Protein AF-A0AAV1WTW9-F1 (afdb_monomer)

Sequence (122 aa):
MFQVPKRASYIRVILLELSRIASHLLWMGPFMADIGAQTPFFYIFRERELIYDLFEAATGMRMMHNFFCIGGVAADLPHGWIDKCLDFCDYFLTRVVEYQQLITRNPIFLERVEGVGIVCVV

Secondary structure (DSSP, 8-state):
-PPPPHHHHHHHHHHHHHHHHHHHHHHHHHHHHHHT-HHHHHHHHHHHHHHHHHHHHHHS-SS----EETTEESSPPPTTHHHHHHHHHHHHHHHHHHHHHHHTT-HHHHHHHTT-------

pLDDT: mean 87.82, std 6.96, range [47.09, 94.94]

Mean predicted aligned error: 5.61 Å

Organism: Lupinus luteus (NCBI:txid3873)

Radius of gyration: 17.98 Å; Cα contacts (8 Å, |Δi|>4): 79; chains: 1; bounding box: 45×31×50 Å

Foldseek 3Di:
DQDADPLLVVVVVLLVVLVVLLVVLVVPQVVCVVLPNNVSNVVSVVLNVLSQVLLCQAQVGRPPRVQDDVRGGPDDHDPCSVVSSVVSVVVVVVVVVVVCVVAVPDPSNCVVPPPPDDDDDD

Nearest PDB structures (foldseek):
  7vb7-assembly1_Q  TM=9.853E-01  e=7.184E-07  Sus scrofa
  8bq6-assembly1_D  TM=9.893E-01  e=8.048E-07  Arabidopsis thaliana
  8q4a-assembly1_D  TM=9.814E-01  e=1.197E-06  Bos taurus
  6yj4-assembly1_D  TM=9.801E-01  e=2.234E-06  Yarrowia lipolytica
  7o6y-assembly1_C  TM=9.827E-01  e=4.944E-06  Yarrowia lipolytica

InterPro domains:
  IPR001135 NADH-quinone oxidoreductase, subunit D [PF00346] (34-119)
  IPR022885 NAD(P)H-quinone oxidoreductase subunit D/H [PTHR11993] (3-119)
  IPR029014 [NiFe]-hydrogenase, large subunit [G3DSA:1.10.645.10] (1-120)
  IPR029014 [NiFe]-hydrogenase, large subunit [SSF56762] (3-119)

Solvent-accessible surface area (backbone atoms only — not comparable to full-atom values): 7171 Å² total; per-residue (Å²): 129,88,78,56,50,70,69,43,54,52,53,49,52,54,55,50,51,54,49,49,52,48,48,51,40,60,53,51,20,58,53,36,37,76,77,66,43,58,69,61,28,60,51,40,52,53,58,41,48,56,53,29,53,55,36,27,68,55,52,77,29,68,80,81,45,81,43,76,42,96,73,42,52,72,68,75,76,53,90,68,48,67,60,55,52,50,55,46,51,62,55,48,56,58,49,53,53,53,50,47,62,64,49,77,74,32,65,74,52,47,71,71,51,64,94,58,84,83,76,80,87,126

Structure (mmCIF, N/CA/C/O backbone):
data_AF-A0AAV1WTW9-F1
#
_entry.id   AF-A0AAV1WTW9-F1
#
loop_
_atom_site.group_PDB
_atom_site.id
_atom_site.type_symbol
_atom_site.label_atom_id
_atom_site.label_alt_id
_atom_site.label_comp_id
_atom_site.label_asym_id
_atom_site.label_entity_id
_atom_site.label_seq_id
_atom_site.pdbx_PDB_ins_code
_atom_site.Cartn_x
_atom_site.Cartn_y
_atom_site.Cartn_z
_atom_site.occupancy
_atom_site.B_iso_or_equiv
_atom_site.auth_seq_id
_atom_site.auth_comp_id
_atom_site.auth_asym_id
_atom_site.auth_atom_id
_atom_site.pdbx_PDB_model_num
ATOM 1 N N . MET A 1 1 ? -2.063 13.595 -31.302 1.00 52.56 1 MET A N 1
ATOM 2 C CA . MET A 1 1 ? -2.085 13.245 -29.865 1.00 52.56 1 MET A CA 1
ATOM 3 C C . MET A 1 1 ? -1.187 12.032 -29.697 1.00 52.56 1 MET A C 1
ATOM 5 O O . MET A 1 1 ? -1.452 11.033 -30.350 1.00 52.56 1 MET A O 1
ATOM 9 N N . PHE A 1 2 ? -0.067 12.147 -28.980 1.00 70.12 2 PHE A N 1
ATOM 10 C CA . PHE A 1 2 ? 0.897 11.047 -28.858 1.00 70.12 2 PHE A CA 1
ATOM 11 C C . PHE A 1 2 ? 0.211 9.813 -28.257 1.00 70.12 2 PHE A C 1
ATOM 13 O O . PHE A 1 2 ? -0.371 9.895 -27.175 1.00 70.12 2 PHE A O 1
ATOM 20 N N . GLN A 1 3 ? 0.236 8.690 -28.975 1.00 80.75 3 GLN A N 1
ATOM 21 C CA . GLN A 1 3 ? -0.350 7.441 -28.506 1.00 80.75 3 GLN A CA 1
ATOM 22 C C . GLN A 1 3 ? 0.643 6.765 -27.562 1.00 80.75 3 GLN A C 1
ATOM 24 O O . GLN A 1 3 ? 1.752 6.415 -27.959 1.00 80.75 3 GLN A O 1
ATOM 29 N N . VAL A 1 4 ? 0.255 6.613 -26.296 1.00 84.12 4 VAL A N 1
ATOM 30 C CA . VAL A 1 4 ? 1.093 5.958 -25.286 1.00 84.12 4 VAL A CA 1
ATOM 31 C C . VAL A 1 4 ? 1.260 4.475 -25.654 1.00 84.12 4 VAL A C 1
ATOM 33 O O . VAL A 1 4 ? 0.267 3.829 -26.007 1.00 84.12 4 VAL A O 1
ATOM 36 N N . PRO A 1 5 ? 2.473 3.898 -25.557 1.00 89.44 5 PRO A N 1
ATOM 37 C CA . PRO A 1 5 ? 2.677 2.469 -25.772 1.00 89.44 5 PRO A CA 1
ATOM 38 C C . PRO A 1 5 ? 1.773 1.622 -24.866 1.00 89.44 5 PRO A C 1
ATOM 40 O O . PRO A 1 5 ? 1.627 1.913 -23.677 1.00 89.44 5 PRO A O 1
ATOM 43 N N . LYS A 1 6 ? 1.205 0.527 -25.395 1.00 89.56 6 LYS A N 1
ATOM 44 C CA . LYS A 1 6 ? 0.283 -0.345 -24.636 1.00 89.56 6 LYS A CA 1
ATOM 45 C C . LYS A 1 6 ? 0.889 -0.835 -23.316 1.00 89.56 6 LYS A C 1
ATOM 47 O O . LYS A 1 6 ? 0.227 -0.776 -22.286 1.00 89.56 6 LYS A O 1
ATOM 52 N N . ARG A 1 7 ? 2.166 -1.243 -23.328 1.00 89.44 7 ARG A N 1
ATOM 53 C CA . ARG A 1 7 ? 2.900 -1.687 -22.128 1.00 89.44 7 ARG A CA 1
ATOM 54 C C . ARG A 1 7 ? 2.945 -0.603 -21.049 1.00 89.44 7 ARG A C 1
ATOM 56 O O . ARG A 1 7 ? 2.605 -0.876 -19.905 1.00 89.44 7 ARG A O 1
ATOM 63 N N . ALA A 1 8 ? 3.276 0.632 -21.426 1.00 89.88 8 ALA A N 1
ATOM 64 C CA . ALA A 1 8 ? 3.296 1.758 -20.497 1.00 89.88 8 ALA A CA 1
ATOM 65 C C . ALA A 1 8 ? 1.903 2.026 -19.902 1.00 89.88 8 ALA A C 1
ATOM 67 O O . ALA A 1 8 ? 1.793 2.300 -18.713 1.00 89.88 8 ALA A O 1
ATOM 68 N N . SER A 1 9 ? 0.828 1.887 -20.686 1.00 90.38 9 SER A N 1
ATOM 69 C CA . SER A 1 9 ? -0.540 2.012 -20.164 1.00 90.38 9 SER A CA 1
ATOM 70 C C . SER A 1 9 ? -0.856 0.971 -19.085 1.00 90.38 9 SER A C 1
ATOM 72 O O . SER A 1 9 ? -1.428 1.330 -18.059 1.00 90.38 9 SER A O 1
ATOM 74 N N . TYR A 1 10 ? -0.473 -0.294 -19.279 1.00 92.38 10 TYR A N 1
ATOM 75 C CA . TYR A 1 10 ? -0.698 -1.342 -18.276 1.00 92.38 10 TYR A CA 1
ATOM 76 C C . TYR A 1 10 ? 0.081 -1.086 -16.988 1.00 92.38 10 TYR A C 1
ATOM 78 O O . TYR A 1 10 ? -0.499 -1.151 -15.909 1.00 92.38 10 TYR A O 1
ATOM 86 N N . ILE A 1 11 ? 1.360 -0.714 -17.095 1.00 92.00 11 ILE A N 1
ATOM 87 C CA . ILE A 1 11 ? 2.190 -0.378 -15.929 1.00 92.00 11 ILE A CA 1
ATOM 88 C C . ILE A 1 11 ? 1.554 0.768 -15.134 1.00 92.00 11 ILE A C 1
ATOM 90 O O . ILE A 1 11 ? 1.484 0.712 -13.908 1.00 92.00 11 ILE A O 1
ATOM 94 N N . ARG A 1 12 ? 1.025 1.787 -15.826 1.00 91.69 12 ARG A N 1
ATOM 95 C CA . ARG A 1 12 ? 0.325 2.901 -15.175 1.00 91.69 12 ARG A CA 1
ATOM 96 C C . ARG A 1 12 ? -0.902 2.440 -14.404 1.00 91.69 12 ARG A C 1
ATOM 98 O O . ARG A 1 12 ? -1.066 2.856 -13.266 1.00 91.69 12 ARG A O 1
ATOM 105 N N . VAL A 1 13 ? -1.738 1.594 -15.003 1.00 93.31 13 VAL A N 1
ATOM 106 C CA . VAL A 1 13 ? -2.931 1.063 -14.329 1.00 93.31 13 VAL A CA 1
ATOM 107 C C . VAL A 1 13 ? -2.534 0.271 -13.086 1.00 93.31 13 VAL A C 1
ATOM 109 O O . VAL A 1 13 ? -3.080 0.525 -12.021 1.00 93.31 13 VAL A O 1
ATOM 112 N N . ILE A 1 14 ? -1.538 -0.612 -13.186 1.00 93.31 14 ILE A N 1
ATOM 113 C C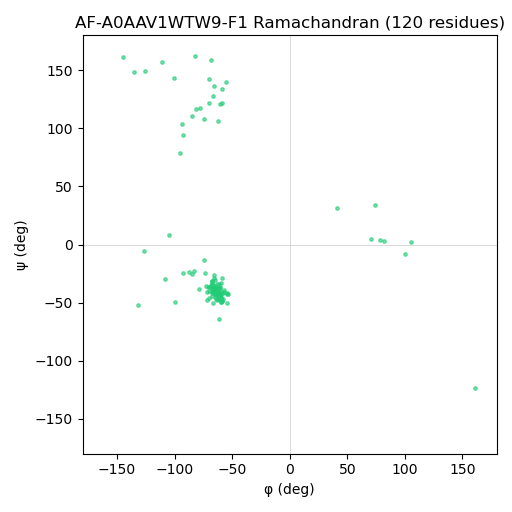A . ILE A 1 14 ? -1.082 -1.422 -12.048 1.00 93.31 14 ILE A CA 1
ATOM 114 C C . ILE A 1 14 ? -0.593 -0.529 -10.898 1.00 93.31 14 ILE A C 1
ATOM 116 O O . ILE A 1 14 ? -1.042 -0.682 -9.765 1.00 93.31 14 ILE A O 1
ATOM 120 N N . LEU A 1 15 ? 0.278 0.445 -11.180 1.00 92.25 15 LEU A N 1
ATOM 121 C CA . LEU A 1 15 ? 0.795 1.356 -10.151 1.00 92.25 15 LEU A CA 1
ATOM 122 C C . LEU A 1 15 ? -0.300 2.251 -9.550 1.00 92.25 15 LEU A C 1
ATOM 124 O O . LEU A 1 15 ? -0.268 2.535 -8.353 1.00 92.25 15 LEU A O 1
ATOM 128 N N . LEU A 1 16 ? -1.276 2.684 -10.354 1.00 93.38 16 LEU A N 1
ATOM 129 C CA . LEU A 1 16 ? -2.423 3.458 -9.872 1.00 93.38 16 LEU A CA 1
ATOM 130 C C . LEU A 1 16 ? -3.323 2.632 -8.951 1.00 93.38 16 LEU A C 1
ATOM 132 O O . LEU A 1 16 ? -3.768 3.148 -7.930 1.00 93.38 16 LEU A O 1
ATOM 136 N N . GLU A 1 17 ? -3.562 1.362 -9.267 1.00 94.88 17 GLU A N 1
ATOM 137 C CA . GLU A 1 17 ? -4.363 0.482 -8.413 1.00 94.88 17 GLU A CA 1
ATOM 138 C C . GLU A 1 17 ? -3.623 0.106 -7.119 1.00 94.88 17 GLU A C 1
ATOM 140 O O . GLU A 1 17 ? -4.225 0.128 -6.047 1.00 94.88 17 GLU A O 1
ATOM 145 N N . LEU A 1 18 ? -2.301 -0.096 -7.158 1.00 93.50 18 LEU A N 1
ATOM 146 C CA . LEU A 1 18 ? -1.493 -0.221 -5.935 1.00 93.50 18 LEU A CA 1
ATOM 147 C C . LEU A 1 18 ? -1.565 1.051 -5.073 1.00 93.50 18 LEU A C 1
ATOM 149 O O . LEU A 1 18 ? -1.724 0.977 -3.853 1.00 93.50 18 LEU A O 1
ATOM 153 N N . SER A 1 19 ? -1.512 2.230 -5.701 1.00 92.69 19 SER A N 1
ATOM 154 C CA . SER A 1 19 ? -1.673 3.512 -5.006 1.00 92.69 19 SER A CA 1
ATOM 155 C C . SER A 1 19 ? -3.077 3.665 -4.410 1.00 92.69 19 SER A C 1
ATOM 157 O O . SER A 1 19 ? -3.220 4.120 -3.272 1.00 92.69 19 SER A O 1
ATOM 159 N N . ARG A 1 20 ? -4.116 3.205 -5.121 1.00 94.56 20 ARG A N 1
ATOM 160 C CA . ARG A 1 20 ? -5.494 3.153 -4.618 1.00 94.56 20 ARG A CA 1
ATOM 161 C C . ARG A 1 20 ? -5.581 2.294 -3.361 1.00 94.56 20 ARG A C 1
ATOM 163 O O . ARG A 1 20 ? -6.142 2.764 -2.371 1.00 94.56 20 ARG A O 1
ATOM 170 N N . ILE A 1 21 ? -5.013 1.087 -3.371 1.00 93.81 21 ILE A N 1
ATOM 171 C CA . ILE A 1 21 ? -4.995 0.191 -2.205 1.00 93.81 21 ILE A CA 1
ATOM 172 C C . ILE A 1 21 ? -4.286 0.872 -1.028 1.00 93.81 21 ILE A C 1
ATOM 174 O O . ILE A 1 21 ? -4.863 0.979 0.054 1.00 93.81 21 ILE A O 1
ATOM 178 N N . ALA A 1 22 ? -3.090 1.427 -1.246 1.00 92.50 22 ALA A N 1
ATOM 179 C CA . ALA A 1 22 ? -2.340 2.137 -0.208 1.00 92.50 22 ALA A CA 1
ATOM 180 C C . ALA A 1 22 ? -3.104 3.343 0.373 1.00 92.50 22 ALA A C 1
ATOM 182 O O . ALA A 1 22 ? -2.972 3.644 1.563 1.00 92.50 22 ALA A O 1
ATOM 183 N N . SER A 1 23 ? -3.909 4.026 -0.447 1.00 93.00 23 SER A N 1
ATOM 184 C CA . SER A 1 23 ? -4.762 5.131 -0.006 1.00 93.00 23 SER A CA 1
ATOM 185 C C . SER A 1 23 ? -5.953 4.658 0.830 1.00 93.00 23 SER A C 1
ATOM 187 O O . SER A 1 23 ? -6.268 5.301 1.827 1.00 93.00 23 SER A O 1
ATOM 189 N N . HIS A 1 24 ? -6.611 3.556 0.460 1.00 92.50 24 HIS A N 1
ATOM 190 C CA . HIS A 1 24 ? -7.733 3.012 1.241 1.00 92.50 24 HIS A CA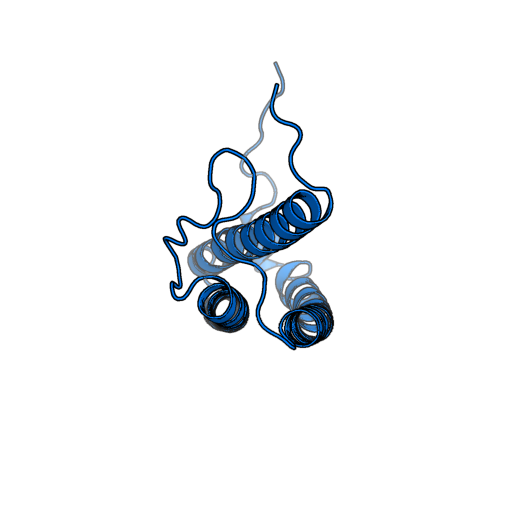 1
ATOM 191 C C . HIS A 1 24 ? -7.256 2.437 2.577 1.00 92.50 24 HIS A C 1
ATOM 193 O O . HIS A 1 24 ? -7.914 2.623 3.597 1.00 92.50 24 HIS A O 1
ATOM 199 N N . LEU A 1 25 ? -6.076 1.813 2.589 1.00 91.50 25 LEU A N 1
ATOM 200 C CA . LEU A 1 25 ? -5.401 1.389 3.812 1.00 91.50 25 LEU A CA 1
ATOM 201 C C . LEU A 1 25 ? -5.131 2.582 4.736 1.00 91.50 25 LEU A C 1
ATOM 203 O O . LEU A 1 25 ? -5.496 2.547 5.908 1.00 91.50 25 LEU A O 1
ATOM 207 N N . LEU A 1 26 ? -4.576 3.675 4.202 1.00 91.25 26 LEU A N 1
ATOM 208 C CA . LEU A 1 26 ? -4.336 4.887 4.987 1.00 91.25 26 LEU A CA 1
ATOM 209 C C . LEU A 1 26 ? -5.625 5.571 5.454 1.00 91.25 26 LEU A C 1
ATOM 211 O O . LEU A 1 26 ? -5.592 6.256 6.463 1.00 91.25 26 LEU A O 1
ATOM 215 N N . TRP A 1 27 ? -6.747 5.412 4.756 1.00 90.62 27 TRP A N 1
ATOM 216 C CA . TRP A 1 27 ? -8.038 5.880 5.258 1.00 90.62 27 TRP A CA 1
ATOM 217 C C . TRP A 1 27 ? -8.526 5.009 6.423 1.00 90.62 27 TRP A C 1
ATOM 219 O O . TRP A 1 27 ? -8.893 5.526 7.475 1.00 90.62 27 TRP A O 1
ATOM 229 N N . MET A 1 28 ? -8.468 3.684 6.265 1.00 89.06 28 MET A N 1
ATOM 230 C CA . MET A 1 28 ? -8.976 2.733 7.254 1.00 89.06 28 MET A CA 1
ATOM 231 C C . MET A 1 28 ? -8.169 2.746 8.559 1.00 89.06 28 MET A C 1
ATOM 233 O O . MET A 1 28 ? -8.755 2.671 9.633 1.00 89.06 28 MET A O 1
ATOM 237 N N . GLY A 1 29 ? -6.839 2.849 8.498 1.00 88.56 29 GLY A N 1
ATOM 238 C CA . GLY A 1 29 ? -5.978 2.736 9.682 1.00 88.56 29 GLY A CA 1
ATOM 239 C C . GLY A 1 29 ? -6.238 3.798 10.753 1.00 88.56 29 GLY A C 1
ATOM 240 O O . GLY A 1 29 ? -6.645 3.442 11.859 1.00 88.56 29 GLY A O 1
ATOM 241 N N . PRO A 1 30 ? -6.008 5.088 10.464 1.00 88.12 30 PRO A N 1
ATOM 242 C CA . PRO A 1 30 ? -6.300 6.191 11.372 1.00 88.12 30 PRO A CA 1
ATOM 243 C C . PRO A 1 30 ? -7.769 6.222 11.791 1.00 88.12 30 PRO A C 1
ATOM 245 O O . PRO A 1 30 ? -8.044 6.411 12.965 1.00 88.12 30 PRO A O 1
ATOM 248 N N . PHE A 1 31 ? -8.705 5.929 10.881 1.00 88.69 31 PHE A N 1
ATOM 249 C CA . PHE A 1 31 ? -10.127 5.872 11.224 1.00 88.69 31 PHE A CA 1
ATOM 250 C C . PHE A 1 31 ? -10.427 4.827 12.311 1.00 88.69 31 PHE A C 1
ATOM 252 O O . PHE A 1 31 ? -11.154 5.106 13.262 1.00 88.69 31 PHE A O 1
ATOM 259 N N . MET A 1 32 ? -9.820 3.638 12.228 1.00 86.50 32 MET A N 1
ATOM 260 C CA . MET A 1 32 ? -9.921 2.632 13.292 1.00 86.50 32 MET A CA 1
ATOM 261 C C . MET A 1 32 ? -9.244 3.094 14.587 1.00 86.50 32 MET A C 1
ATOM 263 O O . MET A 1 32 ? -9.782 2.863 15.671 1.00 86.50 32 MET A O 1
ATOM 267 N N . ALA A 1 33 ? -8.094 3.765 14.485 1.00 88.50 33 ALA A N 1
ATOM 268 C CA . ALA A 1 33 ? -7.380 4.297 15.642 1.00 88.50 33 ALA A CA 1
ATOM 269 C C . ALA A 1 33 ? -8.200 5.369 16.381 1.00 88.50 33 ALA A C 1
ATOM 271 O O . ALA A 1 33 ? -8.260 5.334 17.611 1.00 88.50 33 ALA A O 1
ATOM 272 N N . ASP A 1 34 ? -8.894 6.241 15.648 1.00 86.00 34 ASP A N 1
ATOM 273 C CA . ASP A 1 34 ? -9.765 7.290 16.190 1.00 86.00 34 ASP A CA 1
ATOM 274 C C . ASP A 1 34 ? -11.010 6.710 16.885 1.00 86.00 34 ASP A C 1
ATOM 276 O O . ASP A 1 34 ? -11.484 7.258 17.879 1.00 86.00 34 ASP A O 1
ATOM 280 N N . ILE A 1 35 ? -11.512 5.558 16.420 1.00 86.00 35 ILE A N 1
ATOM 281 C CA . ILE A 1 35 ? -12.598 4.802 17.077 1.00 86.00 35 ILE A CA 1
ATOM 282 C C . ILE A 1 35 ? -12.100 4.069 18.344 1.00 86.00 35 ILE A C 1
ATOM 284 O O . ILE A 1 35 ? -12.902 3.632 19.172 1.00 86.00 35 ILE A O 1
ATOM 288 N N . GLY A 1 36 ? -10.781 3.973 18.539 1.00 83.00 36 GLY A N 1
ATOM 289 C CA . GLY A 1 36 ? -10.139 3.352 19.702 1.00 83.00 36 GLY A CA 1
ATOM 290 C C . GLY A 1 36 ? -9.517 1.979 19.429 1.00 83.00 36 GLY A C 1
ATOM 291 O O . GLY A 1 36 ? -8.963 1.364 20.341 1.00 83.00 36 GLY A O 1
ATOM 292 N N . ALA A 1 37 ? -9.556 1.491 18.187 1.00 82.56 37 ALA A N 1
ATOM 293 C CA . ALA A 1 37 ? -8.898 0.256 17.776 1.00 82.56 37 ALA A CA 1
ATOM 294 C C . ALA A 1 37 ? -7.489 0.556 17.236 1.00 82.56 37 ALA A C 1
ATOM 296 O O . ALA A 1 37 ? -7.298 0.841 16.057 1.00 82.56 37 ALA A O 1
ATOM 297 N N . GLN A 1 38 ? -6.478 0.468 18.104 1.00 83.94 38 GLN A N 1
ATOM 298 C CA . GLN A 1 38 ? -5.084 0.749 17.728 1.00 83.94 38 GLN A CA 1
ATOM 299 C C . GLN A 1 38 ? -4.358 -0.436 17.075 1.00 83.94 38 GLN A C 1
ATOM 301 O O . GLN A 1 38 ? -3.385 -0.243 16.354 1.00 83.94 38 GLN A O 1
ATOM 306 N N . THR A 1 39 ? -4.799 -1.675 17.297 1.00 85.38 39 THR A N 1
ATOM 307 C CA . THR A 1 39 ? -4.131 -2.858 16.728 1.00 85.38 39 THR A CA 1
ATOM 308 C C . THR A 1 39 ? -4.236 -2.962 15.199 1.00 85.38 39 THR A C 1
ATOM 310 O O . THR A 1 39 ? -3.203 -3.235 14.581 1.00 85.38 39 THR A O 1
ATOM 313 N N . PRO A 1 40 ? -5.385 -2.680 14.541 1.00 84.50 40 PRO A N 1
ATOM 314 C CA . PRO A 1 40 ? -5.484 -2.740 13.082 1.00 84.50 40 PRO A CA 1
ATOM 315 C C . PRO A 1 40 ? -4.621 -1.678 12.401 1.00 84.50 40 PRO A C 1
ATOM 317 O O . PRO A 1 40 ? -4.122 -1.914 11.307 1.00 84.50 40 PRO A O 1
ATOM 320 N N . PHE A 1 41 ? -4.391 -0.537 13.062 1.00 86.56 41 PHE A N 1
ATOM 321 C CA . PHE A 1 41 ? -3.513 0.520 12.563 1.00 86.56 41 PHE A CA 1
ATOM 322 C C . PHE A 1 41 ? -2.116 -0.028 12.242 1.00 86.56 41 PHE A C 1
ATOM 324 O O . PHE A 1 41 ? -1.626 0.144 11.130 1.00 86.56 41 PHE A O 1
ATOM 331 N N . PHE A 1 42 ? -1.493 -0.764 13.166 1.00 88.81 42 PHE A N 1
ATOM 332 C CA . PHE A 1 42 ? -0.155 -1.320 12.938 1.00 88.81 42 PHE A CA 1
ATOM 333 C C . PHE A 1 42 ? -0.116 -2.397 11.855 1.00 88.81 42 PHE A C 1
ATOM 335 O O . PHE A 1 42 ? 0.890 -2.512 11.154 1.00 88.81 42 PHE A O 1
ATOM 342 N N . TYR A 1 43 ? -1.183 -3.185 11.710 1.00 89.38 43 TYR A N 1
ATOM 343 C CA . TYR A 1 43 ? -1.256 -4.179 10.641 1.00 89.38 43 TYR A CA 1
ATOM 344 C C . TYR A 1 43 ? -1.314 -3.477 9.284 1.00 89.38 43 TYR A C 1
ATOM 346 O O . TYR A 1 43 ? -0.426 -3.685 8.470 1.00 89.38 43 TYR A O 1
ATOM 354 N N . ILE A 1 44 ? -2.209 -2.503 9.125 1.00 90.75 44 ILE A N 1
ATOM 355 C CA . ILE A 1 44 ? -2.379 -1.718 7.895 1.00 90.75 44 ILE A CA 1
ATOM 356 C C . ILE A 1 44 ? -1.070 -1.058 7.437 1.00 90.75 44 ILE A C 1
ATOM 358 O O . ILE A 1 44 ? -0.753 -1.057 6.245 1.00 90.75 44 ILE A O 1
ATOM 362 N N . PHE A 1 45 ? -0.277 -0.511 8.366 1.00 90.25 45 PHE A N 1
ATOM 363 C CA . PHE A 1 45 ? 1.034 0.056 8.031 1.00 90.25 45 PHE A CA 1
ATOM 364 C C . PHE A 1 45 ? 2.045 -1.003 7.576 1.00 90.25 45 PHE A C 1
ATOM 366 O O . PHE A 1 45 ? 2.867 -0.705 6.712 1.00 90.25 45 PHE A O 1
ATOM 373 N N . ARG A 1 46 ? 1.961 -2.240 8.080 1.00 91.62 46 ARG A N 1
ATOM 374 C CA . ARG A 1 46 ? 2.780 -3.363 7.603 1.00 91.62 46 ARG A CA 1
ATOM 375 C C . ARG A 1 46 ? 2.468 -3.704 6.148 1.00 91.62 46 ARG A C 1
ATOM 377 O O . ARG A 1 46 ? 3.405 -3.854 5.372 1.00 91.62 46 ARG A O 1
ATOM 384 N N . GLU A 1 47 ? 1.198 -3.817 5.748 1.00 91.62 47 GLU A N 1
ATOM 385 C CA . GLU A 1 47 ? 0.895 -4.085 4.328 1.00 91.62 47 GLU A CA 1
ATOM 386 C C . GLU A 1 47 ? 1.246 -2.902 3.436 1.00 91.62 47 GLU A C 1
ATOM 388 O O . GLU A 1 47 ? 1.703 -3.086 2.309 1.00 91.62 47 GLU A O 1
ATOM 393 N N . ARG A 1 48 ? 1.077 -1.681 3.944 1.00 92.88 48 ARG A N 1
ATOM 394 C CA . ARG A 1 48 ? 1.459 -0.472 3.218 1.00 92.88 48 ARG A CA 1
ATOM 395 C C . ARG A 1 48 ? 2.964 -0.406 2.958 1.00 92.88 48 ARG A C 1
ATOM 397 O O . ARG A 1 48 ? 3.363 0.058 1.894 1.00 92.88 48 ARG A O 1
ATOM 404 N N . GLU A 1 49 ? 3.773 -0.919 3.880 1.00 93.44 49 GLU A N 1
ATOM 405 C CA . GLU A 1 49 ? 5.221 -1.023 3.708 1.00 93.44 49 GLU A CA 1
ATOM 406 C C . GLU A 1 49 ? 5.602 -1.968 2.560 1.00 93.44 49 GLU A C 1
ATOM 408 O O . GLU A 1 49 ? 6.459 -1.631 1.749 1.00 93.44 49 GLU A O 1
ATOM 413 N N . LEU A 1 50 ? 4.888 -3.088 2.395 1.00 93.50 50 LEU A N 1
ATOM 414 C CA . LEU A 1 50 ? 5.101 -4.002 1.263 1.00 93.50 50 LEU A CA 1
ATOM 415 C C . LEU A 1 50 ? 4.808 -3.326 -0.087 1.00 93.50 50 LEU A C 1
ATOM 417 O O . LEU A 1 50 ? 5.522 -3.541 -1.066 1.00 93.50 50 LEU A O 1
ATOM 421 N N . ILE A 1 51 ? 3.779 -2.473 -0.143 1.00 93.56 51 ILE A N 1
ATOM 422 C CA . ILE A 1 51 ? 3.479 -1.679 -1.345 1.00 93.56 51 ILE A CA 1
ATOM 423 C C . ILE A 1 51 ? 4.601 -0.666 -1.612 1.00 93.56 51 ILE A C 1
ATOM 425 O O . ILE A 1 51 ? 4.984 -0.441 -2.760 1.00 93.56 51 ILE A O 1
ATOM 429 N N . TYR A 1 52 ? 5.153 -0.060 -0.564 1.00 93.62 52 TYR A N 1
ATOM 430 C CA . TYR A 1 52 ? 6.271 0.869 -0.691 1.00 93.62 52 TYR A CA 1
ATOM 431 C C . TYR A 1 52 ? 7.556 0.207 -1.166 1.00 93.62 52 TYR A C 1
ATOM 433 O O . TYR A 1 52 ? 8.258 0.804 -1.981 1.00 93.62 52 TYR A O 1
ATOM 441 N N . ASP A 1 53 ? 7.816 -1.033 -0.764 1.00 93.44 53 ASP A N 1
ATOM 442 C CA . ASP A 1 53 ? 8.938 -1.810 -1.289 1.00 93.44 53 ASP A CA 1
ATOM 443 C C . ASP A 1 53 ? 8.761 -2.110 -2.788 1.00 93.44 53 ASP A C 1
ATOM 445 O O . ASP A 1 53 ? 9.724 -2.042 -3.557 1.00 93.44 53 ASP A O 1
ATOM 449 N N . LEU A 1 54 ? 7.525 -2.363 -3.245 1.00 93.00 54 LEU A N 1
ATOM 450 C CA . LEU A 1 54 ? 7.221 -2.502 -4.676 1.00 93.00 54 LEU A CA 1
ATOM 451 C C . LEU A 1 54 ? 7.449 -1.192 -5.438 1.00 93.00 54 LEU A C 1
ATOM 453 O O . LEU A 1 54 ? 7.988 -1.219 -6.549 1.00 93.00 54 LEU A O 1
ATOM 457 N N . PHE A 1 55 ? 7.066 -0.048 -4.868 1.00 93.06 55 PHE A N 1
ATOM 458 C CA . PHE A 1 55 ? 7.320 1.239 -5.508 1.00 93.06 55 PHE A CA 1
ATOM 459 C C . PHE A 1 55 ? 8.801 1.614 -5.518 1.00 93.06 55 PHE A C 1
ATOM 461 O O . PHE A 1 55 ? 9.290 2.097 -6.537 1.00 93.06 55 PHE A O 1
ATOM 468 N N . GLU A 1 56 ? 9.533 1.347 -4.439 1.00 92.12 56 GLU A N 1
ATOM 469 C CA . GLU A 1 56 ? 10.977 1.566 -4.393 1.00 92.12 56 GLU A CA 1
ATOM 470 C C . GLU A 1 56 ? 11.694 0.700 -5.427 1.00 92.12 56 GLU A C 1
ATOM 472 O O . GLU A 1 56 ? 12.533 1.205 -6.170 1.00 92.12 56 GLU A O 1
ATOM 477 N N . ALA A 1 57 ? 11.304 -0.569 -5.563 1.00 91.44 57 ALA A N 1
ATOM 478 C CA . ALA A 1 57 ? 11.851 -1.438 -6.596 1.00 91.44 57 ALA A CA 1
ATOM 479 C C . ALA 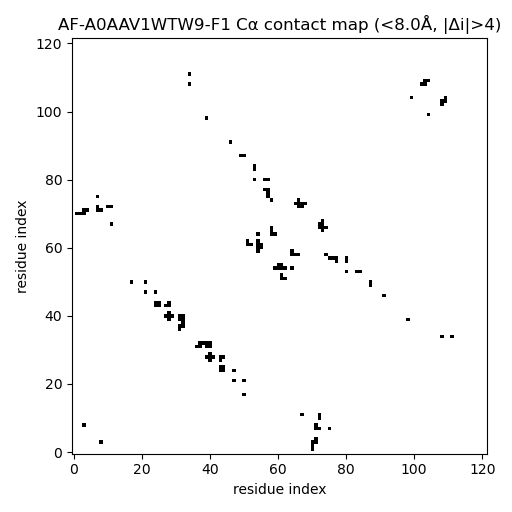A 1 57 ? 11.573 -0.908 -8.015 1.00 91.44 57 ALA A C 1
ATOM 481 O O . ALA A 1 57 ? 12.430 -1.025 -8.885 1.00 91.44 57 ALA A O 1
ATOM 482 N N . ALA A 1 58 ? 10.398 -0.320 -8.261 1.00 89.38 58 ALA A N 1
ATOM 483 C CA . ALA A 1 58 ? 10.033 0.197 -9.581 1.00 89.38 58 ALA A CA 1
ATOM 484 C C . ALA A 1 58 ? 10.661 1.564 -9.906 1.00 89.38 58 ALA A C 1
ATOM 486 O O . ALA A 1 58 ? 11.007 1.817 -11.059 1.00 89.38 58 ALA A O 1
ATOM 487 N N . THR A 1 59 ? 10.760 2.468 -8.928 1.00 87.50 59 THR A N 1
ATOM 488 C CA . THR A 1 59 ? 11.047 3.894 -9.179 1.00 87.50 59 THR A CA 1
ATOM 489 C C . THR A 1 59 ? 12.237 4.434 -8.386 1.00 87.50 59 THR A C 1
ATOM 491 O O . THR A 1 59 ? 12.585 5.601 -8.550 1.00 87.50 59 THR A O 1
ATOM 494 N N . GLY A 1 60 ? 12.824 3.642 -7.485 1.00 86.94 60 GLY A N 1
ATOM 495 C CA . GLY A 1 60 ? 13.895 4.057 -6.571 1.00 86.94 60 GLY A CA 1
ATOM 496 C C . GLY A 1 60 ? 13.454 5.017 -5.459 1.00 86.94 60 GLY A C 1
ATOM 497 O O . GLY A 1 60 ? 14.287 5.519 -4.714 1.00 86.94 60 GLY A O 1
ATOM 498 N N . MET A 1 61 ? 12.156 5.313 -5.350 1.00 88.38 61 MET A N 1
ATOM 499 C CA . MET A 1 61 ? 11.595 6.241 -4.365 1.00 88.38 61 MET A CA 1
ATOM 500 C C . MET A 1 61 ? 10.342 5.627 -3.740 1.00 88.38 61 MET A C 1
ATOM 502 O O . MET A 1 61 ? 9.622 4.900 -4.416 1.00 88.38 61 MET A O 1
ATOM 506 N N . ARG A 1 62 ? 10.057 5.943 -2.469 1.00 86.75 62 ARG A N 1
ATOM 507 C CA . ARG A 1 62 ? 8.943 5.335 -1.704 1.00 86.75 62 ARG A CA 1
ATOM 508 C C . ARG A 1 62 ? 7.619 6.102 -1.750 1.00 86.75 62 ARG A C 1
ATOM 510 O O . ARG A 1 62 ? 6.571 5.499 -1.571 1.00 86.75 62 ARG A O 1
ATOM 517 N N . MET A 1 63 ? 7.644 7.416 -1.992 1.00 79.31 63 MET A N 1
ATOM 518 C CA . MET A 1 63 ? 6.426 8.249 -2.017 1.00 79.31 63 MET A CA 1
ATOM 519 C C . MET A 1 63 ? 6.332 9.165 -3.239 1.00 79.31 63 MET A C 1
ATOM 521 O O . MET A 1 63 ? 5.320 9.185 -3.933 1.00 79.31 63 MET A O 1
ATOM 525 N N . MET A 1 64 ? 7.373 9.952 -3.516 1.00 85.25 64 MET A N 1
ATOM 526 C CA . MET A 1 64 ? 7.374 10.881 -4.649 1.00 85.25 64 MET A CA 1
ATOM 527 C C . MET A 1 64 ? 8.047 10.247 -5.857 1.00 85.25 64 MET A C 1
ATOM 529 O O . MET A 1 64 ? 9.203 10.507 -6.147 1.00 85.25 64 MET A O 1
ATOM 533 N N . HIS A 1 65 ? 7.315 9.385 -6.553 1.00 80.38 65 HIS A N 1
ATOM 534 C CA . HIS A 1 65 ? 7.893 8.512 -7.574 1.00 80.38 65 HIS A CA 1
ATOM 535 C C . HIS A 1 65 ? 8.274 9.210 -8.884 1.00 80.38 65 HIS A C 1
ATOM 537 O O . HIS A 1 65 ? 9.100 8.678 -9.616 1.00 80.38 65 HIS A O 1
ATOM 543 N N . ASN A 1 66 ? 7.649 10.349 -9.222 1.00 83.94 66 ASN A N 1
ATOM 544 C CA . ASN A 1 66 ? 7.802 11.049 -10.514 1.00 83.94 66 ASN A CA 1
ATOM 545 C C . ASN A 1 66 ? 7.840 10.106 -11.739 1.00 83.94 66 ASN A C 1
ATOM 547 O O . ASN A 1 66 ? 8.497 10.377 -12.739 1.00 83.94 66 ASN A O 1
ATOM 551 N N . PHE A 1 67 ? 7.125 8.980 -11.652 1.00 84.94 67 PHE A N 1
ATOM 552 C CA . PHE A 1 67 ? 7.248 7.869 -12.593 1.00 84.94 67 PHE A CA 1
ATOM 553 C C . PHE A 1 67 ? 6.381 8.054 -13.841 1.00 84.94 67 PHE A C 1
ATOM 555 O O . PHE A 1 67 ? 6.667 7.513 -14.911 1.00 84.94 67 PHE A O 1
ATOM 562 N N . PHE A 1 68 ? 5.306 8.833 -13.712 1.00 86.56 68 PHE A N 1
ATOM 563 C CA . PHE A 1 68 ? 4.437 9.195 -14.821 1.00 86.56 68 PHE A CA 1
ATOM 564 C C . PHE A 1 68 ? 5.007 10.411 -15.543 1.00 86.56 68 PHE A C 1
ATOM 566 O O . PHE A 1 68 ? 4.972 11.526 -15.028 1.00 86.56 68 PHE A O 1
ATOM 573 N N . CYS A 1 69 ? 5.491 10.190 -16.761 1.00 85.94 69 CYS A N 1
ATOM 574 C CA . CYS A 1 69 ? 5.986 11.246 -17.636 1.00 85.94 69 CYS A CA 1
ATOM 575 C C . CYS A 1 69 ? 5.055 11.428 -18.839 1.00 85.94 69 CYS A C 1
ATOM 577 O O . CYS A 1 69 ? 4.316 10.520 -19.237 1.00 85.94 69 CYS A O 1
ATOM 579 N N . ILE A 1 70 ? 5.095 12.613 -19.449 1.00 82.06 70 ILE A N 1
ATOM 580 C CA . ILE A 1 70 ? 4.346 12.888 -20.680 1.00 82.06 70 ILE A CA 1
ATOM 581 C C . ILE A 1 70 ? 4.842 11.921 -21.765 1.00 82.06 70 ILE A C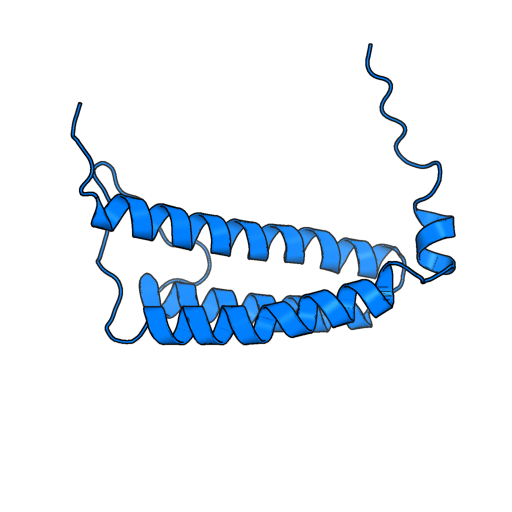 1
ATOM 583 O O . ILE A 1 70 ? 6.025 11.891 -22.080 1.00 82.06 70 ILE A O 1
ATOM 587 N N . GLY A 1 71 ? 3.933 11.113 -22.316 1.00 80.94 71 GLY A N 1
ATOM 588 C CA . GLY A 1 71 ? 4.250 10.100 -23.329 1.00 80.94 71 GLY A CA 1
ATOM 589 C C . GLY A 1 71 ? 4.385 8.661 -22.811 1.00 80.94 71 GLY A C 1
ATOM 590 O O . GLY A 1 71 ? 4.411 7.745 -23.630 1.00 80.94 71 GLY A O 1
ATOM 591 N N . GLY A 1 72 ? 4.383 8.418 -21.492 1.00 85.56 72 GLY A N 1
ATOM 592 C CA . GLY A 1 72 ? 4.443 7.053 -20.958 1.00 85.56 72 GLY A CA 1
ATOM 593 C C . GLY A 1 72 ? 4.885 6.954 -19.500 1.00 85.56 72 GLY A C 1
ATOM 594 O O . GLY A 1 72 ? 4.245 7.508 -18.608 1.00 85.56 72 GLY A O 1
ATOM 595 N N . VAL A 1 73 ? 5.944 6.181 -19.272 1.00 87.50 73 VAL A N 1
ATOM 596 C CA . VAL A 1 73 ? 6.565 5.925 -17.964 1.00 87.50 73 VAL A CA 1
ATOM 597 C C . VAL A 1 73 ? 8.052 6.270 -18.039 1.00 87.50 73 VAL A C 1
ATOM 599 O O . VAL A 1 73 ? 8.638 6.166 -19.116 1.00 87.50 73 VAL A O 1
ATOM 602 N N . ALA A 1 74 ? 8.644 6.702 -16.924 1.00 86.19 74 ALA A N 1
ATOM 603 C CA . ALA A 1 74 ? 10.049 7.114 -16.865 1.00 86.19 74 ALA A CA 1
ATOM 604 C C . ALA A 1 74 ? 11.026 5.953 -17.134 1.00 86.19 74 ALA A C 1
ATOM 606 O O . ALA A 1 74 ? 12.037 6.136 -17.807 1.00 86.19 74 ALA A O 1
ATOM 607 N N . ALA A 1 75 ? 10.704 4.761 -16.627 1.00 86.25 75 ALA A N 1
ATOM 608 C CA . ALA A 1 75 ? 11.478 3.535 -16.799 1.00 86.25 75 ALA A CA 1
ATOM 609 C C . ALA A 1 75 ? 10.540 2.320 -16.913 1.00 86.25 75 ALA A C 1
ATOM 611 O O . ALA A 1 75 ? 9.366 2.401 -16.548 1.00 86.25 75 ALA A O 1
ATOM 612 N N . ASP A 1 76 ? 11.044 1.203 -17.442 1.00 88.31 76 ASP A N 1
ATOM 613 C CA . ASP A 1 76 ? 10.330 -0.081 -17.395 1.00 88.31 76 ASP A CA 1
ATOM 614 C C . ASP A 1 76 ? 10.545 -0.770 -16.036 1.00 88.31 76 ASP A C 1
ATOM 616 O O . ASP A 1 76 ? 11.463 -0.427 -15.289 1.00 88.31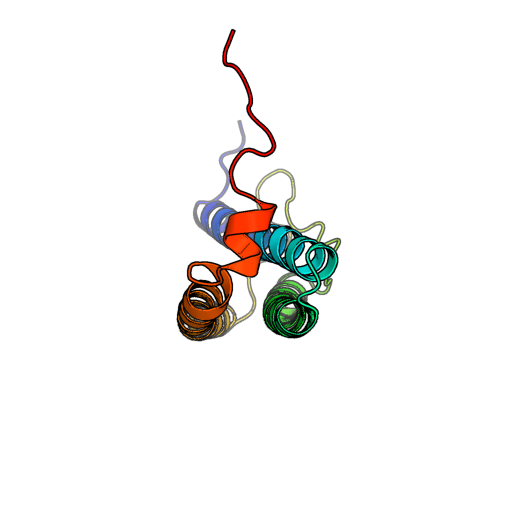 76 ASP A O 1
ATOM 620 N N . LEU A 1 77 ? 9.692 -1.740 -15.712 1.00 90.50 77 LEU A N 1
ATOM 621 C CA . LEU A 1 77 ? 9.768 -2.488 -14.455 1.00 90.50 77 LEU A CA 1
ATOM 622 C C . LEU A 1 77 ? 11.001 -3.412 -14.433 1.00 90.50 77 LEU A C 1
ATOM 624 O O . LEU A 1 77 ? 11.313 -4.029 -15.458 1.00 90.50 77 LEU A O 1
ATOM 628 N N . PRO A 1 78 ? 11.681 -3.573 -13.281 1.00 91.94 78 PRO A N 1
ATOM 629 C CA . PRO A 1 78 ? 12.811 -4.488 -13.180 1.00 91.94 78 PRO A CA 1
ATOM 630 C C . PRO A 1 78 ? 12.363 -5.9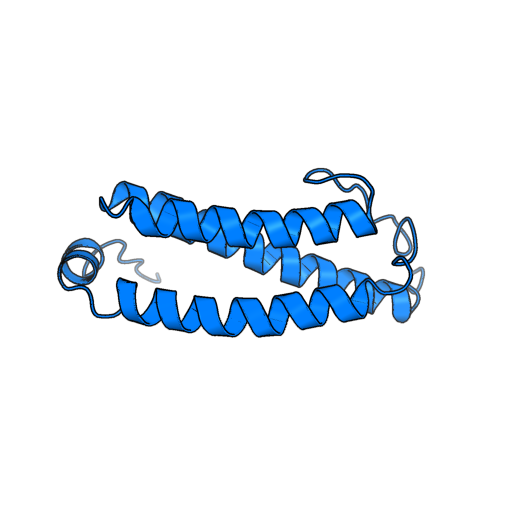51 -13.296 1.00 91.94 78 PRO A C 1
ATOM 632 O O . PRO A 1 78 ? 11.207 -6.309 -13.050 1.00 91.94 78 PRO A O 1
ATOM 635 N N . HIS A 1 79 ? 13.304 -6.824 -13.658 1.00 90.94 79 HIS A N 1
ATOM 636 C CA . HIS A 1 79 ? 13.043 -8.256 -13.784 1.00 90.94 79 HIS A CA 1
ATOM 637 C C . HIS A 1 79 ? 12.549 -8.853 -12.452 1.00 90.94 79 HIS A C 1
ATOM 639 O O . HIS A 1 79 ? 13.127 -8.592 -11.398 1.00 90.94 79 HIS A O 1
ATOM 645 N N . GLY A 1 80 ? 11.488 -9.666 -12.496 1.00 90.94 80 GLY A N 1
ATOM 646 C CA . GLY A 1 80 ? 10.883 -10.293 -11.311 1.00 90.94 80 GLY A CA 1
ATOM 647 C C . GLY A 1 80 ? 9.982 -9.376 -10.473 1.00 90.94 80 GLY A C 1
ATOM 648 O O . GLY A 1 80 ? 9.491 -9.790 -9.428 1.00 90.94 80 GLY A O 1
ATOM 649 N N . TRP A 1 81 ? 9.736 -8.130 -10.901 1.00 93.94 81 TRP A N 1
ATOM 650 C CA . TRP A 1 81 ? 8.810 -7.233 -10.196 1.00 93.94 81 TRP A CA 1
ATOM 651 C C . TRP A 1 81 ? 7.360 -7.721 -10.255 1.00 93.94 81 TRP A C 1
ATOM 653 O O . TRP A 1 81 ? 6.628 -7.618 -9.276 1.00 93.94 81 TRP A O 1
ATOM 663 N N . ILE A 1 82 ? 6.950 -8.264 -11.405 1.00 93.06 82 ILE A N 1
ATOM 664 C CA . ILE A 1 82 ? 5.581 -8.750 -11.621 1.00 93.06 82 ILE A CA 1
ATOM 665 C C . ILE A 1 82 ? 5.281 -9.913 -10.675 1.00 93.06 82 ILE A C 1
ATOM 667 O O . ILE A 1 82 ? 4.231 -9.908 -10.044 1.00 93.06 82 ILE A O 1
ATOM 671 N N . ASP A 1 83 ? 6.221 -10.845 -10.522 1.00 94.69 83 ASP A N 1
ATOM 672 C CA . ASP A 1 83 ? 6.070 -11.999 -9.631 1.00 94.69 83 ASP A CA 1
ATOM 673 C C . ASP A 1 83 ? 5.903 -11.538 -8.176 1.00 94.69 83 ASP A C 1
ATOM 675 O O . ASP A 1 83 ? 4.939 -11.909 -7.517 1.00 94.69 83 ASP A O 1
ATOM 679 N N . LYS A 1 84 ? 6.740 -10.595 -7.719 1.00 93.81 84 LYS A N 1
ATOM 680 C CA . LYS A 1 84 ? 6.596 -9.984 -6.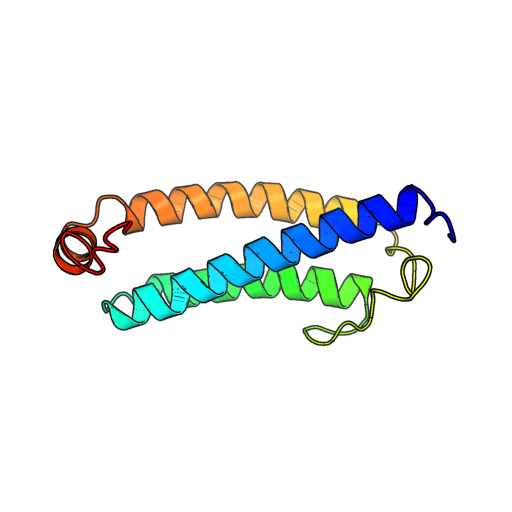385 1.00 93.81 84 LYS A CA 1
ATOM 681 C C . LYS A 1 84 ? 5.260 -9.263 -6.194 1.00 93.81 84 LYS A C 1
ATOM 683 O O . LYS A 1 84 ? 4.707 -9.262 -5.098 1.00 93.81 84 LYS A O 1
ATOM 688 N N . CYS A 1 85 ? 4.752 -8.610 -7.240 1.00 94.31 85 CYS A N 1
ATOM 689 C CA . CYS A 1 85 ? 3.450 -7.953 -7.193 1.00 94.31 85 CYS A CA 1
ATOM 690 C C . CYS A 1 85 ? 2.312 -8.978 -7.068 1.00 94.31 85 CYS A C 1
ATOM 692 O O . CYS A 1 85 ? 1.344 -8.716 -6.359 1.00 94.31 85 CYS A O 1
ATOM 694 N N . LEU A 1 86 ? 2.423 -10.129 -7.735 1.00 94.56 86 LEU A N 1
ATOM 695 C CA . LEU A 1 86 ? 1.460 -11.225 -7.612 1.00 94.56 86 LEU A CA 1
ATOM 696 C C . LEU A 1 86 ? 1.508 -11.853 -6.214 1.00 94.56 86 LEU A C 1
ATOM 698 O O . LEU A 1 86 ? 0.459 -11.986 -5.589 1.00 94.56 86 LEU A O 1
ATOM 702 N N . ASP A 1 87 ? 2.705 -12.106 -5.678 1.00 94.94 87 ASP A N 1
ATOM 703 C CA . ASP A 1 87 ? 2.886 -12.602 -4.306 1.00 94.94 87 ASP A CA 1
ATOM 704 C C . ASP A 1 87 ? 2.245 -11.656 -3.275 1.00 94.94 87 ASP A C 1
ATOM 706 O O . ASP A 1 87 ? 1.584 -12.088 -2.326 1.00 94.94 87 ASP A O 1
ATOM 710 N N . PHE A 1 88 ? 2.400 -10.340 -3.473 1.00 94.44 88 PHE A N 1
ATOM 711 C CA . PHE A 1 88 ? 1.736 -9.337 -2.644 1.00 94.44 88 PHE A CA 1
ATOM 712 C C . PHE A 1 88 ? 0.209 -9.420 -2.755 1.00 94.44 88 PHE A C 1
ATOM 714 O O . PHE A 1 88 ? -0.469 -9.343 -1.732 1.00 94.44 88 PHE A O 1
ATOM 721 N N . CYS A 1 89 ? -0.342 -9.580 -3.960 1.00 93.56 89 CYS A N 1
ATOM 722 C CA . CYS A 1 89 ? -1.785 -9.711 -4.156 1.00 93.56 89 CYS A CA 1
ATOM 723 C C . CYS A 1 89 ? -2.355 -10.928 -3.411 1.00 93.56 89 CYS A C 1
ATOM 725 O O . CYS A 1 89 ? -3.370 -10.788 -2.723 1.00 93.56 89 CYS A O 1
ATOM 727 N N . ASP A 1 90 ? -1.689 -12.082 -3.493 1.00 94.12 90 ASP A N 1
ATOM 728 C CA . ASP A 1 90 ? -2.108 -13.311 -2.807 1.00 94.12 90 ASP A CA 1
ATOM 729 C C . ASP A 1 90 ? -2.047 -13.156 -1.279 1.00 94.12 90 ASP A C 1
ATOM 731 O O . ASP A 1 90 ? -2.978 -13.524 -0.550 1.00 94.12 90 ASP A O 1
ATOM 735 N N . TYR A 1 91 ? -0.980 -12.528 -0.781 1.00 93.25 91 TYR A N 1
ATOM 736 C CA . TYR A 1 91 ? -0.837 -12.201 0.634 1.00 93.25 91 TYR A CA 1
ATOM 737 C C . TYR A 1 91 ? -1.915 -11.213 1.115 1.00 93.25 91 TYR A C 1
ATOM 739 O O . TYR A 1 91 ? -2.558 -11.435 2.148 1.00 93.25 91 TYR A O 1
ATOM 747 N N . PHE A 1 92 ? -2.140 -10.129 0.368 1.00 93.06 92 PHE A N 1
ATOM 748 C CA . PHE A 1 92 ? -3.056 -9.053 0.742 1.00 93.06 92 PHE A CA 1
ATOM 749 C C . PHE A 1 92 ? -4.513 -9.519 0.780 1.00 93.06 92 PHE A C 1
ATOM 751 O O . PHE A 1 92 ? -5.250 -9.147 1.694 1.00 93.06 92 PHE A O 1
ATOM 758 N N . LEU A 1 93 ? -4.918 -10.393 -0.146 1.00 91.62 93 LEU A N 1
ATOM 759 C CA . LEU A 1 93 ? -6.260 -10.984 -0.179 1.00 91.62 93 LEU A CA 1
ATOM 760 C C . LEU A 1 93 ? -6.632 -11.653 1.149 1.00 91.62 93 LEU A C 1
ATOM 762 O O . LEU A 1 93 ? -7.730 -11.449 1.666 1.00 91.62 93 LEU A O 1
ATOM 766 N N . THR A 1 94 ? -5.692 -12.391 1.738 1.00 91.62 94 THR A N 1
ATOM 767 C CA . THR A 1 94 ? -5.90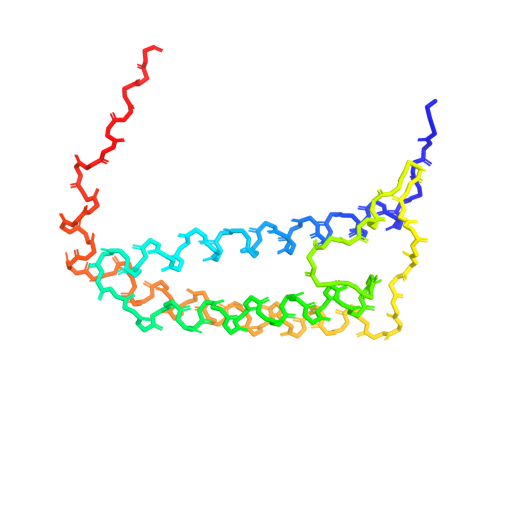1 -13.057 3.030 1.00 91.62 94 THR A CA 1
ATOM 768 C C . THR A 1 94 ? -6.070 -12.040 4.165 1.00 91.62 94 THR A C 1
ATOM 770 O O . THR A 1 94 ? -6.917 -12.220 5.041 1.00 91.62 94 THR A O 1
ATOM 773 N N . ARG A 1 95 ? -5.322 -10.928 4.130 1.00 90.56 95 ARG A N 1
ATOM 774 C CA . ARG A 1 95 ? -5.411 -9.850 5.133 1.00 90.56 95 ARG A CA 1
ATOM 775 C C . ARG A 1 95 ? -6.712 -9.066 5.052 1.00 90.56 95 ARG A C 1
ATOM 777 O O . ARG A 1 95 ? -7.273 -8.716 6.084 1.00 90.56 95 ARG A O 1
ATOM 784 N N . VAL A 1 96 ? -7.242 -8.842 3.852 1.00 90.31 96 VAL A N 1
ATOM 785 C CA . VAL A 1 96 ? -8.548 -8.186 3.681 1.00 90.31 96 VAL A CA 1
ATOM 786 C C . VAL A 1 96 ? -9.658 -8.975 4.380 1.00 90.31 96 VAL A C 1
ATOM 788 O O . VAL A 1 96 ? -10.498 -8.379 5.055 1.00 90.31 96 VAL A O 1
ATOM 791 N N . VAL A 1 97 ? -9.637 -10.309 4.284 1.00 90.25 97 VAL A N 1
ATOM 792 C CA . VAL A 1 97 ? -10.607 -11.171 4.979 1.00 90.25 97 VAL A CA 1
ATOM 793 C C . VAL A 1 97 ? -10.469 -11.045 6.498 1.00 90.25 97 VAL A C 1
ATOM 795 O O . VAL A 1 97 ? -11.476 -10.925 7.196 1.00 90.25 97 VAL A O 1
ATOM 798 N N . GLU A 1 98 ? -9.239 -11.018 7.013 1.00 87.75 98 GLU A N 1
ATOM 799 C CA . GLU A 1 98 ? -8.959 -10.804 8.438 1.00 87.75 98 GLU A CA 1
ATOM 800 C C . GLU A 1 98 ? -9.509 -9.450 8.923 1.00 87.75 98 GLU A C 1
ATOM 802 O O . GLU A 1 98 ? -10.219 -9.390 9.929 1.00 87.75 98 GLU A O 1
ATOM 807 N N . TYR A 1 99 ? -9.288 -8.369 8.169 1.00 87.00 99 TYR A N 1
ATOM 808 C CA . TYR A 1 99 ? -9.834 -7.047 8.496 1.00 87.00 99 TYR A CA 1
ATOM 809 C C . TYR A 1 99 ? -11.356 -7.008 8.487 1.00 87.00 99 TYR A C 1
ATOM 811 O O . TYR A 1 99 ? -11.966 -6.431 9.389 1.00 87.00 99 TYR A O 1
ATOM 819 N N . GLN A 1 100 ? -11.983 -7.656 7.510 1.00 87.56 100 GLN A N 1
ATOM 820 C CA . GLN A 1 100 ? -13.436 -7.748 7.449 1.00 87.56 100 GLN A CA 1
ATOM 821 C C . GLN A 1 100 ? -14.000 -8.479 8.675 1.00 87.56 100 GLN A C 1
ATOM 823 O O . GLN A 1 100 ? -14.992 -8.045 9.259 1.00 87.56 100 GLN A O 1
ATOM 828 N N . GLN A 1 101 ? -13.352 -9.559 9.115 1.00 86.75 101 GLN A N 1
ATOM 829 C CA . GLN A 1 101 ? -13.767 -10.290 10.313 1.00 86.75 101 GLN A CA 1
ATOM 830 C C . GLN A 1 101 ? -13.626 -9.451 11.588 1.00 86.75 101 GLN A C 1
ATOM 832 O O . GLN A 1 101 ? -14.510 -9.500 12.443 1.00 86.75 101 GLN A O 1
ATOM 837 N N . LEU A 1 102 ? -12.556 -8.658 11.696 1.00 83.00 102 LEU A N 1
ATOM 838 C CA . LEU A 1 102 ? -12.297 -7.804 12.857 1.00 83.00 102 LEU A CA 1
ATOM 839 C C . LEU A 1 102 ? -13.227 -6.585 12.934 1.00 83.00 102 LEU A C 1
ATOM 841 O O . LEU A 1 102 ? -13.603 -6.178 14.033 1.00 83.00 102 LEU A O 1
ATOM 845 N N . ILE A 1 103 ? -13.589 -5.994 11.793 1.00 83.31 103 ILE A N 1
ATOM 846 C CA . ILE A 1 103 ? -14.301 -4.707 11.748 1.00 83.31 103 ILE A CA 1
ATOM 847 C C . ILE A 1 103 ? -15.804 -4.902 11.533 1.00 83.31 103 ILE A C 1
ATOM 849 O O . ILE A 1 103 ? -16.611 -4.351 12.277 1.00 83.31 103 ILE A O 1
ATOM 853 N N . THR A 1 104 ? -16.213 -5.701 10.542 1.00 81.94 104 THR A N 1
ATOM 854 C CA . THR A 1 104 ? -17.603 -5.710 10.049 1.00 81.94 104 THR A CA 1
ATOM 855 C C . THR A 1 104 ? -18.617 -6.190 11.087 1.00 81.94 104 THR A C 1
ATOM 857 O O . THR A 1 104 ? -19.763 -5.753 11.064 1.00 81.94 104 THR A O 1
ATOM 860 N N . ARG A 1 105 ? -18.223 -7.089 11.995 1.00 79.69 105 ARG A N 1
ATOM 861 C CA . ARG A 1 105 ? -19.114 -7.641 13.033 1.00 79.69 105 ARG A CA 1
ATOM 862 C C . ARG A 1 105 ? -18.864 -7.066 14.425 1.00 79.69 105 ARG A C 1
ATOM 864 O O . ARG A 1 105 ? -19.427 -7.575 15.390 1.00 79.69 105 ARG A O 1
ATOM 871 N N . ASN A 1 106 ? -18.022 -6.042 14.549 1.00 84.75 106 ASN A N 1
ATOM 872 C CA . ASN A 1 106 ? -17.733 -5.455 15.847 1.00 84.75 106 ASN A CA 1
ATOM 873 C C . ASN A 1 106 ? -18.889 -4.526 16.274 1.00 84.75 106 ASN A C 1
ATOM 875 O O . ASN A 1 106 ? -19.124 -3.519 15.602 1.00 84.75 106 ASN A O 1
ATOM 879 N N . PRO A 1 107 ? -19.594 -4.811 17.387 1.00 84.31 107 PRO A N 1
ATOM 880 C CA . PRO A 1 107 ? -20.699 -3.971 17.847 1.00 84.31 107 PRO A CA 1
ATOM 881 C C . PRO A 1 107 ? -20.250 -2.544 18.186 1.00 84.31 107 PRO A C 1
ATOM 883 O O . PRO A 1 107 ? -20.980 -1.602 17.900 1.00 84.31 107 PRO A O 1
ATOM 886 N N . ILE A 1 108 ? -19.025 -2.368 18.699 1.00 84.75 108 ILE A N 1
ATOM 887 C CA . ILE A 1 108 ? -18.457 -1.046 19.014 1.00 84.75 108 ILE A CA 1
ATOM 888 C C . ILE A 1 108 ? -18.288 -0.225 17.733 1.00 84.75 108 ILE A C 1
ATOM 890 O O . ILE A 1 108 ? -18.493 0.982 17.734 1.00 84.75 108 ILE A O 1
ATOM 894 N N . PHE A 1 109 ? -17.913 -0.874 16.630 1.00 85.50 109 PHE A N 1
ATOM 895 C CA . PHE A 1 109 ? -17.757 -0.197 15.350 1.00 85.50 109 PHE A CA 1
ATOM 896 C C . PHE A 1 109 ? -19.112 0.230 14.775 1.00 85.50 109 PHE A C 1
ATOM 898 O O . PHE A 1 109 ? -19.267 1.377 14.360 1.00 85.50 109 PHE A O 1
ATOM 905 N N . LEU A 1 110 ? -20.102 -0.667 14.799 1.00 87.00 110 LEU A N 1
ATOM 906 C CA . LEU A 1 110 ? -21.448 -0.384 14.296 1.00 87.00 110 LEU A CA 1
ATOM 907 C C . LEU A 1 110 ? -22.115 0.755 15.072 1.00 87.00 110 LEU A C 1
ATOM 909 O O . LEU A 1 110 ? -22.569 1.711 14.455 1.00 87.00 110 LEU A O 1
ATOM 913 N N . GLU A 1 111 ? -22.064 0.729 16.406 1.00 87.69 111 GLU A N 1
ATOM 914 C CA . GLU A 1 111 ? -22.636 1.782 17.259 1.00 87.69 111 GLU A CA 1
ATOM 915 C C . GLU A 1 111 ? -22.037 3.174 16.980 1.00 87.69 111 GLU A C 1
ATOM 917 O O . GLU A 1 111 ? -22.699 4.194 17.156 1.00 87.69 111 GLU A O 1
ATOM 922 N N . ARG A 1 112 ? -20.777 3.238 16.530 1.00 85.25 112 ARG A N 1
ATOM 923 C CA . ARG A 1 112 ? -20.059 4.499 16.278 1.00 85.25 112 ARG A CA 1
ATOM 924 C C . ARG A 1 112 ? -20.278 5.070 14.883 1.00 85.25 112 ARG A C 1
ATOM 926 O O . ARG A 1 112 ? -20.065 6.266 14.691 1.00 85.25 112 ARG A O 1
ATOM 933 N N . VAL A 1 113 ? -20.638 4.230 13.918 1.00 86.31 113 VAL A N 1
ATOM 934 C CA . VAL A 1 113 ? -20.754 4.613 12.503 1.00 86.31 113 VAL A CA 1
ATOM 935 C C . VAL A 1 113 ? -22.213 4.676 12.053 1.00 86.31 113 VAL A C 1
ATOM 937 O O . VAL A 1 113 ? -22.552 5.472 11.176 1.00 86.31 113 VAL A O 1
ATOM 940 N N . GLU A 1 114 ? -23.094 3.876 12.651 1.00 86.44 114 GLU A N 1
ATOM 941 C CA . GLU A 1 114 ? -24.510 3.847 12.299 1.00 86.44 114 GLU A CA 1
ATOM 942 C C . GLU A 1 114 ? -25.204 5.171 12.668 1.00 86.44 114 GLU A C 1
ATOM 944 O O . GLU A 1 114 ? -25.097 5.673 13.784 1.00 86.44 114 GLU A O 1
ATOM 949 N N . GLY A 1 115 ? -25.904 5.771 11.701 1.00 85.62 115 GLY A N 1
ATOM 950 C CA . GLY A 1 115 ? -26.611 7.046 11.881 1.00 85.62 115 GLY A CA 1
ATOM 951 C C . GLY A 1 115 ? -25.747 8.310 11.763 1.00 85.62 115 GLY A C 1
ATOM 952 O O . GLY A 1 115 ? -26.274 9.413 11.914 1.00 85.62 115 GLY A O 1
ATOM 953 N N . VAL A 1 116 ? -24.451 8.189 11.455 1.00 86.56 116 VAL A N 1
ATOM 954 C CA . VAL A 1 116 ? -23.531 9.329 11.291 1.00 86.56 116 VAL A CA 1
ATOM 955 C C . VAL A 1 116 ? -23.313 9.652 9.807 1.00 86.56 116 VAL A C 1
ATOM 957 O O . VAL A 1 116 ? -23.238 8.760 8.969 1.00 86.56 116 VAL A O 1
ATOM 960 N N . GLY A 1 117 ? -23.183 10.941 9.465 1.00 83.19 117 GLY A N 1
ATOM 961 C CA . GLY A 1 117 ? -22.797 11.367 8.112 1.00 83.19 117 GLY A CA 1
ATOM 962 C C . GLY A 1 117 ? -23.897 11.213 7.059 1.00 83.19 117 GLY A C 1
ATOM 963 O O . GLY A 1 117 ? -23.599 10.915 5.906 1.00 83.19 117 GLY A O 1
ATOM 964 N N . ILE A 1 118 ? -25.164 11.409 7.442 1.00 85.50 118 ILE A N 1
ATOM 965 C CA . ILE A 1 118 ? -26.300 11.382 6.512 1.00 85.50 118 ILE A CA 1
ATOM 966 C C . ILE A 1 118 ? -26.123 12.502 5.480 1.00 85.50 118 ILE A C 1
ATOM 968 O O . ILE A 1 118 ? -26.307 13.681 5.780 1.00 85.50 118 ILE A O 1
ATOM 972 N N . VAL A 1 119 ? -25.764 12.126 4.254 1.00 84.56 119 VAL A N 1
ATOM 973 C CA . VAL A 1 119 ? -25.700 13.044 3.116 1.00 84.56 119 VAL A CA 1
ATOM 974 C C . VAL A 1 119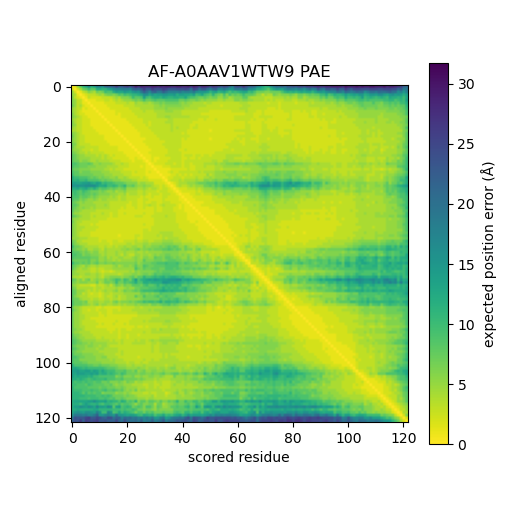 ? -27.035 12.975 2.386 1.00 84.56 119 VAL A C 1
ATOM 976 O O . VAL A 1 119 ? -27.315 12.015 1.668 1.00 84.56 119 VAL A O 1
ATOM 979 N N . CYS A 1 120 ? -27.876 13.988 2.582 1.00 73.56 120 CYS A N 1
ATOM 980 C CA . CYS A 1 120 ? -29.099 14.138 1.804 1.00 73.56 120 CYS A CA 1
ATOM 981 C C . CYS A 1 120 ? -28.727 14.521 0.370 1.00 73.56 120 CYS A C 1
ATOM 983 O O . CYS A 1 120 ? -28.076 15.542 0.146 1.00 73.56 120 CYS A O 1
ATOM 985 N N . VAL A 1 121 ? -29.146 13.709 -0.598 1.00 65.62 121 VAL A N 1
ATOM 986 C CA . VAL A 1 121 ? -29.103 14.098 -2.007 1.00 65.62 121 VAL A CA 1
ATOM 987 C C . VAL A 1 121 ? -30.239 15.097 -2.215 1.00 65.62 121 VAL A C 1
ATOM 989 O O . VAL A 1 121 ? -31.408 14.723 -2.120 1.00 65.62 121 VAL A O 1
ATOM 992 N N . VAL A 1 122 ? -29.880 16.366 -2.403 1.00 47.09 122 VAL A N 1
ATOM 993 C CA . VAL A 1 122 ? -30.782 17.404 -2.925 1.00 47.09 122 VAL A CA 1
ATOM 994 C C . VAL A 1 122 ? -30.790 17.313 -4.443 1.00 47.09 122 VAL A C 1
ATOM 996 O O . VAL A 1 122 ? -29.686 17.149 -5.011 1.00 47.09 122 VAL A O 1
#

=== Feature glossary ===
Key to the feature types in this record:

Secondary structure (8-state, DSSP). Secondary structure is the local, repeating backbone conformation. DSSP classifies it into eight states by reading the hydrogen-bond network: three helix types (H, G, I), two β types (E, B), two non-regular types (T, S), and unstructured coil (-).

Backbone torsions (φ/ψ). Backbone dihedral angles. Every residue except chain termini has a φ (preceding-C → N → Cα → C) and a ψ (N → Cα → C → next-N). They are reported in degrees following the IUPAC sign convention. Secondary structure is essentially a statement about which (φ, ψ) basin each residue occupies.

Predicted aligned error. Predicted Aligned Error (PAE) is an AlphaFold confidence matrix: entry (i, j) is the expected error in the position of residue j, in ångströms, when the prediction is superimposed on the true structure at residue i. Low PAE within a block of residues means that block is internally rigid and well-predicted; high PAE between two blocks means their relative placement is uncertain even if each block individually is confident.

B-factor. B-factor (Debye–Waller factor) reflects atomic displacement in the crystal lattice. It is an experimental observable (units Å²), not a prediction; low values mean the atom is pinned down, high values mean it moves or is heterogeneous across the crystal.

Secondary structure (3-state, P-SEA). Three-state secondary structure (P-SEA) collapses the eight DSSP classes into helix (a), strand (b), and coil (c). P-SEA assigns these from Cα geometry alone — distances and angles — without requiring backbone oxygens, so it works on any Cα trace.

Sequence. Primary structure: the covalent order of the twenty standard amino acids along the backbone. Two proteins with the same sequence will (almost always) fold to the same structure; two with 30% identity often share a fold but not the details.

pLDDT. pLDDT is the predicted lDDT-Cα score: AlphaFold's confidence that the local environment of each residue (all inter-atomic distances within 15 Å) is correctly placed. It is a per-residue number between 0 and 100, with higher meaning more reliable.

InterPro / GO / CATH / organism. Functional annotations link the protein to curated databases. InterPro entries identify conserved domains and families by matching the sequence against member-database signatures (Pfam, PROSITE, CDD, …). Gene Ontology (GO) terms describe molecular function, biological process, and cellular component in a controlled vocabulary. CATH places the structure in a hierarchical fold classification (Class/Architecture/Topology/Homologous-superfamily). The organism is the source species.

Contact-map, Ramachandran, and PAE plots. Three diagnostic plots accompany the record. The Cα contact map visualizes the tertiary structure as a 2D adjacency matrix (8 Å cutoff, sequence-local contacts suppressed). The Ramachandran plot shows the distribution of backbone (φ, ψ) torsions, with points in the α and β basins reflecting secondary structure content. The PAE plot shows AlphaFold's inter-residue confidence as a color matrix.

mmCIF coordinates. The mmCIF table is the protein's shape written out atom by atom. For each backbone N, Cα, C, and carbonyl O, it records an (x, y, z) coordinate triple in Å plus the residue type, chain letter, and residue number.

Radius of gyration, Cα contacts, bounding box. Three whole-structure scalars: the radius of gyration (RMS distance of Cα from centroid, in Å), the count of Cα–Cα contacts (pairs closer than 8 Å and separated by more than four residues in sequence — i.e. tertiary, not local, contacts), and the bounding-box dimensions. Together they distinguish compact globular folds from extended fibres or disordered chains.

Foldseek 3Di. The Foldseek 3Di string encodes local tertiary geometry as a 20-letter alphabet — one character per residue — derived from the relative positions of nearby Cα atoms. Unlike the amino-acid sequence, 3Di is a direct function of the 3D structure, so two proteins with the same fold have similar 3Di strings even at low sequence identity.

Rendered structure images. Six rendered views show the 3D structure from the faces of a cube — i.e. along ±x, ±y, ±z. Rendering representation is drawn randomly per protein from cartoon (secondary-structure ribbons), sticks (backbone bonds), or molecular surface; coloring is either N→C rainbow (blue at the N-terminus through red at the C-terminus) or one color per chain.

Nearest PDB structures. The Foldseek neighbor list gives the closest experimentally determined structures in the PDB, ranked by structural alignment. TM-score near 1 means near-identical fold; near 0.3 means only rough topology match. This is how one finds what a novel AlphaFold prediction most resembles in the solved-structure universe.

Solvent-accessible surface area. SASA measures how much of the protein is reachable by solvent. It is computed by rolling a water-sized probe over the atomic surface and summing the exposed area (Å²). Per-residue SASA distinguishes core (buried, low SASA) from surface (exposed, high SASA) residues; total SASA is a whole-molecule size measure.